Protein AF-A0A355EUR8-F1 (afdb_monomer)

Solvent-accessible surface area (backbone atoms only — not comparable to full-atom values): 4315 Å² total; per-residue (Å²): 139,68,79,45,79,54,98,94,42,44,24,31,73,44,80,48,73,42,97,91,33,72,43,79,42,71,76,37,72,65,69,87,86,56,97,70,87,84,76,64,63,79,65,38,45,79,44,66,51,71,93,53,95,83,58,80,88,78,78,94,72,133

pLDDT: mean 91.8, std 9.27, range [46.47, 97.44]

Secondary structure (DSSP, 8-state):
---EEETTEEEEEEEEEETTEEEEEEEEE--SS-SS----HHHHGGGT----TTS----S--

Foldseek 3Di:
DDWDDDPNFIFDWDWDADPNDIDIDGGQTPDPPDPDDDDDQVRCVVNPPHDDPPDDDD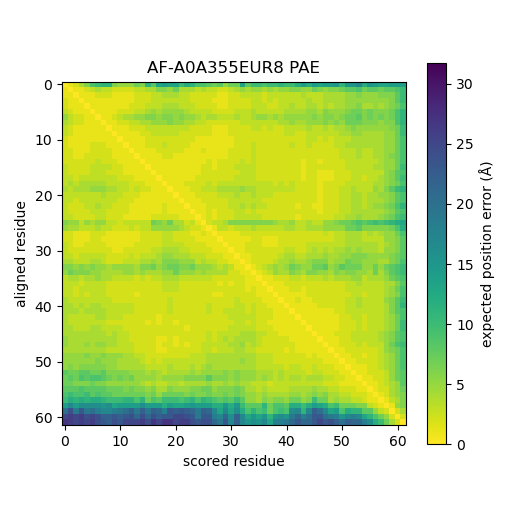DPDD

Radius of gyration: 13.58 Å; Cα contacts (8 Å, |Δi|>4): 61; chains: 1; bounding box: 33×25×35 Å

Mean predicted aligned error: 4.15 Å

Structure (mmCIF, N/CA/C/O backbone):
data_AF-A0A355EUR8-F1
#
_entry.id   AF-A0A355EUR8-F1
#
loop_
_atom_site.group_PDB
_atom_site.id
_atom_site.type_symbol
_atom_site.label_atom_id
_atom_site.label_alt_id
_atom_site.label_comp_id
_atom_site.label_asym_id
_atom_site.label_entity_id
_atom_site.label_seq_id
_atom_site.pdbx_PDB_ins_code
_atom_site.Cartn_x
_atom_site.Cartn_y
_atom_site.Cartn_z
_atom_site.occupancy
_atom_site.B_iso_or_equiv
_atom_site.auth_seq_id
_atom_site.auth_comp_id
_atom_site.auth_asym_id
_atom_site.auth_atom_id
_atom_site.pdbx_PDB_model_num
ATOM 1 N N . MET A 1 1 ? -2.520 -14.336 -8.912 1.00 74.94 1 MET A N 1
ATOM 2 C CA . MET A 1 1 ? -1.663 -13.132 -8.865 1.00 74.94 1 MET A CA 1
ATOM 3 C C . MET A 1 1 ? -0.920 -13.019 -10.185 1.00 74.94 1 MET A C 1
ATOM 5 O O . MET A 1 1 ? -0.309 -13.999 -10.593 1.00 74.94 1 MET A O 1
ATOM 9 N N . LYS A 1 2 ? -1.016 -11.879 -10.873 1.00 93.12 2 LYS A N 1
ATOM 10 C CA . LYS A 1 2 ? -0.306 -11.621 -12.133 1.00 93.12 2 LYS A CA 1
ATOM 11 C C . LYS A 1 2 ? 0.772 -10.576 -11.858 1.00 93.12 2 LYS A C 1
ATOM 13 O O . LYS A 1 2 ? 0.433 -9.465 -11.468 1.00 93.12 2 LYS A O 1
ATOM 18 N N . ILE A 1 3 ? 2.040 -10.945 -12.031 1.00 96.00 3 ILE A N 1
ATOM 19 C CA . ILE A 1 3 ? 3.176 -10.027 -11.877 1.00 96.00 3 ILE A CA 1
ATOM 20 C C . ILE A 1 3 ? 3.533 -9.474 -13.254 1.00 96.00 3 ILE A C 1
ATOM 22 O O . ILE A 1 3 ? 3.678 -10.234 -14.214 1.00 96.00 3 ILE A O 1
ATOM 26 N N . ARG A 1 4 ? 3.677 -8.154 -13.353 1.00 97.06 4 ARG A N 1
ATOM 27 C CA . ARG A 1 4 ? 4.112 -7.453 -14.560 1.00 97.06 4 ARG A CA 1
ATOM 28 C C . ARG A 1 4 ? 5.479 -6.828 -14.310 1.00 97.06 4 ARG A C 1
ATOM 30 O O . ARG A 1 4 ? 5.619 -5.989 -13.430 1.00 97.06 4 ARG A O 1
ATOM 37 N N . LEU A 1 5 ? 6.472 -7.205 -15.106 1.00 96.88 5 LEU A N 1
ATOM 38 C CA . LEU A 1 5 ? 7.795 -6.583 -15.073 1.00 96.88 5 LEU A CA 1
ATOM 39 C C . LEU A 1 5 ? 7.822 -5.403 -16.055 1.00 96.88 5 LEU A C 1
ATOM 41 O O . LEU A 1 5 ? 7.472 -5.574 -17.222 1.00 96.88 5 LEU A O 1
ATOM 45 N N . ALA A 1 6 ? 8.204 -4.211 -15.598 1.00 95.62 6 ALA A N 1
ATOM 46 C CA . ALA A 1 6 ? 8.438 -3.046 -16.458 1.00 95.62 6 ALA A CA 1
ATOM 47 C C . ALA A 1 6 ? 9.404 -2.069 -15.785 1.00 95.62 6 ALA A C 1
ATOM 49 O O . ALA A 1 6 ? 9.435 -1.991 -14.565 1.00 95.62 6 ALA A O 1
ATOM 50 N N . HIS A 1 7 ? 10.182 -1.314 -16.565 1.00 94.38 7 HIS A N 1
ATOM 51 C CA . HIS A 1 7 ? 11.102 -0.289 -16.040 1.00 94.38 7 HIS A CA 1
ATOM 52 C C . HIS A 1 7 ? 12.049 -0.795 -14.928 1.00 94.38 7 HIS A C 1
ATOM 54 O O . HIS A 1 7 ? 12.419 -0.045 -14.034 1.00 94.38 7 HIS A O 1
ATOM 60 N N . GLY A 1 8 ? 12.416 -2.082 -14.959 1.00 94.75 8 GLY A N 1
ATOM 61 C CA . GLY A 1 8 ? 13.259 -2.709 -13.934 1.00 94.75 8 GLY A CA 1
ATOM 62 C C . GLY A 1 8 ? 12.553 -3.057 -12.617 1.00 94.75 8 GLY A C 1
ATOM 63 O O . GLY A 1 8 ? 13.218 -3.508 -11.692 1.00 94.75 8 GLY A O 1
ATOM 64 N N . LEU A 1 9 ? 11.231 -2.890 -12.524 1.00 96.44 9 LEU A N 1
ATOM 65 C CA . LEU A 1 9 ? 10.440 -3.151 -11.321 1.00 96.44 9 LEU A CA 1
ATOM 66 C C . LEU A 1 9 ? 9.362 -4.213 -11.569 1.00 96.44 9 LEU A C 1
ATOM 68 O O . LEU A 1 9 ? 8.849 -4.372 -12.683 1.00 96.44 9 LEU A O 1
ATOM 72 N N . ALA A 1 10 ? 9.017 -4.941 -10.508 1.00 96.62 10 ALA A N 1
ATOM 73 C CA . ALA A 1 10 ? 7.895 -5.867 -10.490 1.00 96.62 10 ALA A CA 1
ATOM 74 C C . ALA A 1 10 ? 6.647 -5.154 -9.974 1.00 96.62 10 ALA A C 1
ATOM 76 O O . ALA A 1 10 ? 6.671 -4.548 -8.908 1.00 96.62 10 ALA A O 1
ATOM 77 N N . TYR A 1 11 ? 5.556 -5.254 -10.723 1.00 97.44 11 TYR A N 1
ATOM 78 C CA . TYR A 1 11 ? 4.279 -4.641 -10.392 1.00 97.44 11 TYR A CA 1
ATOM 79 C C . TYR A 1 11 ? 3.183 -5.689 -10.253 1.00 97.44 11 TYR A C 1
ATOM 81 O O . TYR A 1 11 ? 3.141 -6.668 -11.006 1.00 97.44 11 TYR A O 1
ATOM 89 N N . VAL A 1 12 ? 2.264 -5.447 -9.328 1.00 96.88 12 VAL A N 1
ATOM 90 C CA . VAL A 1 12 ? 1.046 -6.232 -9.130 1.00 96.88 12 VAL A CA 1
ATOM 91 C C . VAL A 1 12 ? -0.160 -5.308 -8.975 1.00 96.88 12 VAL A C 1
ATOM 93 O O . VAL A 1 12 ? -0.031 -4.132 -8.636 1.00 96.88 12 VAL A O 1
ATOM 96 N N . GLU A 1 13 ? -1.343 -5.854 -9.229 1.00 96.50 13 GLU A N 1
ATOM 97 C CA . GLU A 1 13 ? -2.605 -5.229 -8.839 1.00 96.50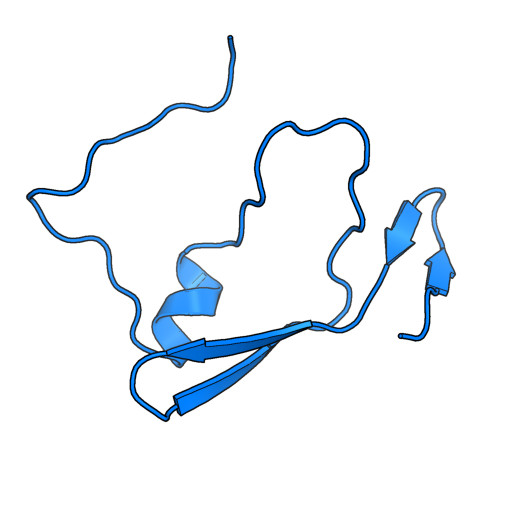 13 GLU A CA 1
ATOM 98 C C . GLU A 1 13 ? -2.961 -5.669 -7.413 1.00 96.50 13 GLU A C 1
ATOM 100 O O . GLU A 1 13 ? -2.880 -6.860 -7.093 1.00 96.50 13 GLU A O 1
ATOM 105 N N . VAL A 1 14 ? -3.347 -4.714 -6.565 1.00 96.19 14 VAL A N 1
ATOM 106 C CA . VAL A 1 14 ? -3.772 -4.966 -5.182 1.00 96.19 14 VAL A CA 1
ATOM 107 C C . VAL A 1 14 ? -5.201 -4.478 -4.998 1.00 96.19 14 VAL A C 1
ATOM 109 O O . VAL A 1 14 ? -5.514 -3.332 -5.305 1.00 96.19 14 VAL A O 1
ATOM 112 N N . VAL A 1 15 ? -6.065 -5.324 -4.439 1.00 96.38 15 VAL A N 1
ATOM 113 C CA . VAL A 1 15 ? -7.387 -4.905 -3.958 1.00 96.38 15 VAL A CA 1
ATOM 114 C C . VAL A 1 15 ? -7.308 -4.730 -2.447 1.00 96.38 15 VAL A C 1
ATOM 116 O O . VAL A 1 15 ? -7.129 -5.700 -1.713 1.00 96.38 15 VAL A O 1
ATOM 119 N N . LEU A 1 16 ? -7.443 -3.490 -1.982 1.00 96.06 16 LEU A N 1
ATOM 120 C CA . LEU A 1 16 ? -7.458 -3.147 -0.565 1.00 96.06 16 LEU A CA 1
ATOM 121 C C . LEU A 1 16 ? -8.903 -2.965 -0.105 1.00 96.06 16 LEU A C 1
ATOM 123 O O . LEU A 1 16 ? -9.649 -2.201 -0.708 1.00 96.06 16 LEU A O 1
ATOM 127 N N . THR A 1 17 ? -9.301 -3.654 0.965 1.00 97.12 17 THR A N 1
ATOM 128 C CA . THR A 1 17 ? -10.642 -3.523 1.555 1.00 97.12 17 THR A CA 1
ATOM 129 C C . THR A 1 17 ? -10.548 -2.957 2.965 1.00 97.12 17 THR A C 1
ATOM 131 O O . THR A 1 17 ? -9.880 -3.535 3.818 1.00 97.12 17 THR A O 1
ATOM 134 N N . PHE A 1 18 ? -11.260 -1.864 3.233 1.00 97.25 18 PHE A N 1
ATOM 135 C CA . PHE A 1 18 ? -11.379 -1.274 4.564 1.00 97.25 18 PHE A CA 1
ATOM 136 C C . PHE A 1 18 ? -12.841 -0.956 4.879 1.00 97.25 18 PHE A C 1
ATOM 138 O O . PHE A 1 18 ? -13.522 -0.256 4.128 1.00 97.25 18 PHE A O 1
ATOM 145 N N . ARG A 1 19 ? -13.341 -1.498 5.999 1.00 96.12 19 ARG A N 1
ATOM 146 C CA . ARG A 1 19 ? -14.737 -1.335 6.459 1.00 96.12 19 ARG A CA 1
ATOM 147 C C . ARG A 1 19 ? -15.776 -1.592 5.350 1.00 96.12 19 ARG A C 1
ATOM 149 O O . ARG A 1 19 ? -16.721 -0.830 5.182 1.00 96.12 19 ARG A O 1
ATOM 156 N N . GLY A 1 20 ? -15.572 -2.650 4.563 1.00 97.44 20 GLY A N 1
ATOM 157 C CA . GLY A 1 20 ? -16.475 -3.056 3.477 1.00 97.44 20 GLY A CA 1
ATOM 158 C C . GLY A 1 20 ? -16.362 -2.242 2.182 1.00 97.44 20 GLY A C 1
ATOM 159 O O . GLY A 1 20 ? -16.987 -2.606 1.190 1.00 97.44 20 GLY A O 1
ATOM 160 N N . ARG A 1 21 ? -15.548 -1.182 2.148 1.00 97.31 21 ARG A N 1
ATOM 161 C CA . ARG A 1 21 ? -15.215 -0.454 0.916 1.00 97.31 21 ARG A CA 1
ATOM 162 C C . ARG A 1 21 ? -13.938 -1.029 0.321 1.00 97.31 21 ARG A C 1
ATOM 164 O O . ARG A 1 21 ? -13.022 -1.358 1.067 1.00 97.31 21 ARG A O 1
ATOM 171 N N . SER A 1 22 ? -13.884 -1.146 -1.002 1.00 97.44 22 SER A N 1
ATOM 172 C CA . SER A 1 22 ? -12.725 -1.683 -1.721 1.00 97.44 22 SER A CA 1
ATOM 173 C C . SER A 1 22 ? -12.121 -0.638 -2.651 1.00 97.44 22 SER A C 1
ATOM 175 O O . SER A 1 22 ? -12.856 0.113 -3.288 1.00 97.44 22 SER A O 1
ATOM 177 N N . LEU A 1 23 ? -10.796 -0.632 -2.753 1.00 96.44 23 LEU A N 1
ATOM 178 C CA . LEU A 1 23 ? -10.011 0.190 -3.667 1.00 96.44 23 LEU A CA 1
ATOM 179 C C . LEU A 1 23 ? 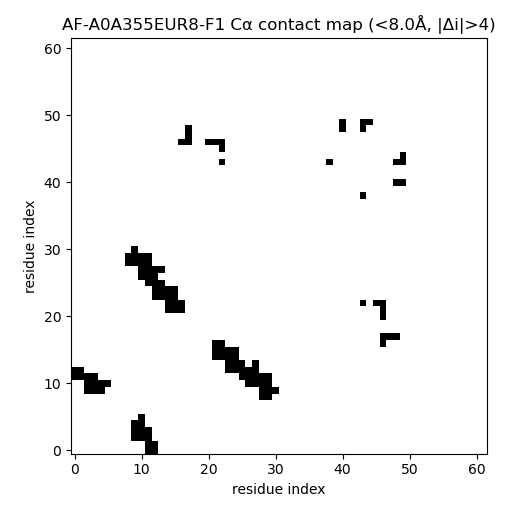-9.061 -0.712 -4.458 1.00 96.44 23 LEU A C 1
ATOM 181 O O . LEU A 1 23 ? -8.339 -1.520 -3.873 1.00 96.44 23 LEU A O 1
ATOM 185 N N . CYS A 1 24 ? -9.056 -0.566 -5.782 1.00 96.25 24 CYS A N 1
ATOM 186 C CA . CYS A 1 24 ? -8.077 -1.222 -6.639 1.00 96.25 24 CYS A CA 1
ATOM 187 C C . CYS A 1 24 ? -6.863 -0.304 -6.825 1.00 96.25 24 CYS A C 1
ATOM 189 O O . CYS A 1 24 ? -6.976 0.786 -7.384 1.00 96.25 24 CYS A O 1
ATOM 191 N N . LEU A 1 25 ? -5.705 -0.749 -6.345 1.00 94.94 25 LEU A N 1
ATOM 192 C CA . LEU A 1 25 ? -4.420 -0.081 -6.491 1.00 94.94 25 LEU A CA 1
ATOM 193 C C . LEU A 1 25 ? -3.654 -0.739 -7.644 1.00 94.94 25 LEU A C 1
ATOM 195 O O . LEU A 1 25 ? -3.054 -1.809 -7.497 1.00 94.94 25 LEU A O 1
ATOM 199 N N . GLY A 1 26 ? -3.702 -0.089 -8.806 1.00 88.19 26 GLY A N 1
ATOM 200 C CA . GLY A 1 26 ? -2.922 -0.479 -9.976 1.00 88.19 26 GLY A CA 1
ATOM 201 C C . GLY A 1 26 ? -1.440 -0.148 -9.809 1.00 88.19 26 GLY A C 1
ATOM 202 O O . GLY A 1 26 ? -1.083 0.783 -9.090 1.00 88.19 26 GLY A O 1
ATOM 203 N N . ASP A 1 27 ? -0.588 -0.907 -10.498 1.00 89.81 27 ASP A N 1
ATOM 204 C CA . ASP A 1 27 ? 0.858 -0.675 -10.570 1.00 89.81 27 ASP A CA 1
ATOM 205 C C . ASP A 1 27 ? 1.537 -0.523 -9.197 1.00 89.81 27 ASP A C 1
ATOM 207 O O . ASP A 1 27 ? 2.418 0.314 -8.996 1.00 89.81 27 ASP A O 1
ATOM 211 N N . THR A 1 28 ? 1.159 -1.385 -8.249 1.00 95.44 28 THR A N 1
ATOM 212 C CA . THR A 1 28 ? 1.821 -1.477 -6.943 1.00 95.44 28 THR A CA 1
ATOM 213 C C . THR A 1 28 ? 3.150 -2.206 -7.097 1.00 95.44 28 THR A C 1
ATOM 215 O O . THR A 1 28 ? 3.181 -3.312 -7.638 1.00 95.44 28 THR A O 1
ATOM 218 N N . VAL A 1 29 ? 4.244 -1.612 -6.614 1.00 96.56 29 VAL A N 1
ATOM 219 C CA . VAL A 1 29 ? 5.563 -2.256 -6.633 1.00 96.56 29 VAL A CA 1
ATOM 220 C C . VAL A 1 29 ? 5.566 -3.450 -5.679 1.00 96.56 29 VAL A C 1
ATOM 222 O O . VAL A 1 29 ? 5.239 -3.322 -4.501 1.00 96.56 29 VAL A O 1
ATOM 225 N N . LEU A 1 30 ? 5.955 -4.614 -6.194 1.00 95.50 30 LEU A N 1
ATOM 226 C CA . LEU A 1 30 ? 6.274 -5.785 -5.392 1.00 95.50 30 LEU A CA 1
ATOM 227 C C . LEU A 1 30 ? 7.718 -5.646 -4.901 1.00 95.50 30 LEU A C 1
ATOM 229 O O . LEU A 1 30 ? 8.657 -6.039 -5.593 1.00 95.50 30 LEU A O 1
ATOM 233 N N . ASP A 1 31 ? 7.874 -5.043 -3.727 1.00 94.00 31 ASP A N 1
ATOM 234 C CA . ASP A 1 31 ? 9.167 -4.837 -3.080 1.00 94.00 31 ASP A CA 1
ATOM 235 C C . ASP A 1 31 ? 9.500 -6.022 -2.161 1.00 94.00 31 ASP A C 1
ATOM 237 O O . ASP A 1 31 ? 8.804 -6.281 -1.181 1.00 94.00 31 ASP A O 1
ATOM 241 N N . THR A 1 32 ? 10.551 -6.776 -2.495 1.00 92.31 32 THR A N 1
ATOM 242 C CA . THR A 1 32 ? 11.060 -7.881 -1.662 1.00 92.31 32 THR A CA 1
ATOM 243 C C . THR A 1 32 ? 12.182 -7.446 -0.716 1.00 92.31 32 THR A C 1
ATOM 245 O O . THR A 1 32 ? 12.692 -8.276 0.034 1.00 92.31 32 THR A O 1
ATOM 248 N N . GLY A 1 33 ? 12.626 -6.187 -0.795 1.00 92.19 33 GLY A N 1
ATOM 249 C CA . GLY A 1 33 ? 13.682 -5.609 0.037 1.00 92.19 33 GLY A CA 1
ATOM 250 C C . GLY A 1 33 ? 13.163 -4.864 1.270 1.00 92.19 33 GLY A C 1
ATOM 251 O O . GLY A 1 33 ? 13.964 -4.508 2.134 1.00 92.19 33 GLY A O 1
ATOM 252 N N . SER A 1 34 ? 11.852 -4.641 1.38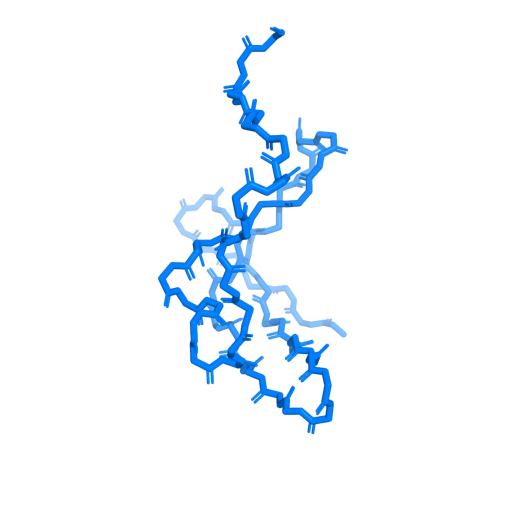1 1.00 89.25 34 SER A N 1
ATOM 253 C CA . SER A 1 34 ? 11.231 -3.992 2.535 1.00 89.25 34 SER A CA 1
ATOM 254 C C . SER A 1 34 ? 10.768 -5.005 3.592 1.00 89.25 34 SER A C 1
ATOM 256 O O . SER A 1 34 ? 10.334 -6.115 3.290 1.00 89.25 34 SER A O 1
ATOM 258 N N . SER A 1 35 ? 10.833 -4.616 4.870 1.00 91.19 35 SER A N 1
ATOM 259 C CA . SER A 1 35 ? 10.267 -5.392 5.989 1.00 91.19 35 SER A CA 1
ATOM 260 C C . SER A 1 35 ? 8.779 -5.112 6.223 1.00 91.19 35 SER A C 1
ATOM 262 O O . SER A 1 35 ? 8.130 -5.796 7.014 1.00 91.19 35 SER A O 1
ATOM 264 N N . SER A 1 36 ? 8.238 -4.098 5.551 1.00 90.94 36 SER A N 1
ATOM 265 C CA . SER A 1 36 ? 6.864 -3.633 5.686 1.00 90.94 36 SER A CA 1
ATOM 266 C C . SER A 1 36 ? 6.266 -3.275 4.326 1.00 90.94 36 SER A C 1
ATOM 268 O O . SER A 1 36 ? 6.971 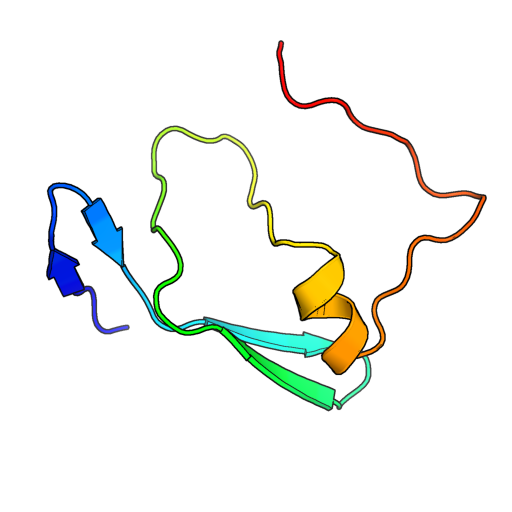-3.100 3.329 1.00 90.94 36 SER A O 1
ATOM 270 N N . THR A 1 37 ? 4.940 -3.167 4.286 1.00 92.31 37 THR A N 1
ATOM 271 C CA . THR A 1 37 ? 4.195 -2.686 3.120 1.00 92.31 37 THR A CA 1
ATOM 272 C C . THR A 1 37 ? 3.728 -1.265 3.385 1.00 92.31 37 THR A C 1
ATOM 274 O O . THR A 1 37 ? 3.079 -1.006 4.396 1.00 92.31 37 THR A O 1
ATOM 277 N N . ILE A 1 38 ? 4.041 -0.350 2.469 1.00 92.75 38 ILE A N 1
ATOM 278 C CA . ILE A 1 38 ? 3.672 1.062 2.572 1.00 92.75 38 ILE A CA 1
ATOM 279 C C . ILE A 1 38 ? 2.803 1.421 1.368 1.00 92.75 38 ILE A C 1
ATOM 281 O O . ILE A 1 38 ? 3.183 1.182 0.223 1.00 92.75 38 ILE A O 1
ATOM 285 N N . PHE A 1 39 ? 1.647 2.025 1.634 1.00 94.00 39 PHE A N 1
ATOM 286 C CA . PHE A 1 39 ? 0.787 2.626 0.618 1.00 94.00 39 PHE A CA 1
ATOM 287 C C . PHE A 1 39 ? 0.728 4.142 0.813 1.00 94.00 39 PHE A C 1
ATOM 289 O O . PHE A 1 39 ? 0.862 4.642 1.928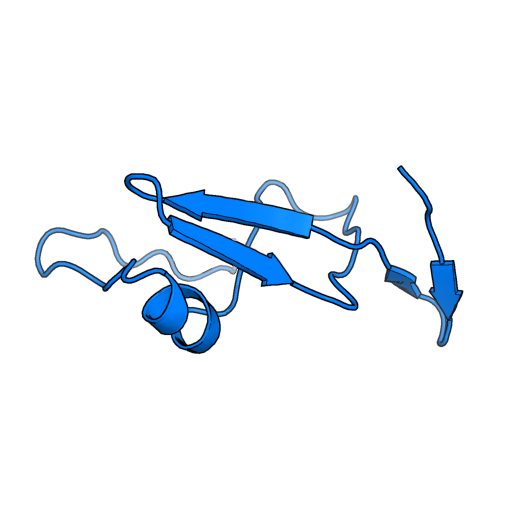 1.00 94.00 39 PHE A O 1
ATOM 296 N N . SER A 1 40 ? 0.503 4.878 -0.276 1.00 92.00 40 SER A N 1
ATOM 297 C CA . SER A 1 40 ? 0.262 6.324 -0.219 1.00 92.00 40 SER A CA 1
ATOM 298 C C . SER A 1 40 ? -1.009 6.622 0.582 1.00 92.00 40 SER A C 1
ATOM 300 O O . SER A 1 40 ? -2.080 6.127 0.231 1.00 92.00 40 SER A O 1
ATOM 302 N N . ALA A 1 41 ? -0.899 7.456 1.621 1.00 91.38 41 ALA A N 1
ATOM 303 C CA . ALA A 1 41 ? -2.038 7.865 2.442 1.00 91.38 41 ALA A CA 1
ATOM 304 C C . ALA A 1 41 ? -3.144 8.526 1.603 1.00 91.38 41 ALA A C 1
ATOM 306 O O . ALA A 1 41 ? -4.312 8.189 1.779 1.00 91.38 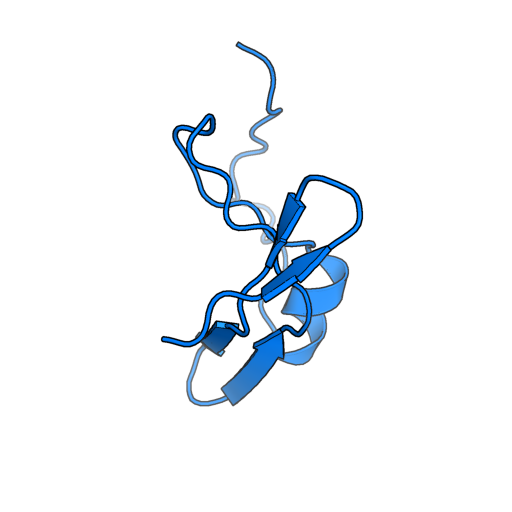41 ALA A O 1
ATOM 307 N N . ASP A 1 42 ? -2.775 9.365 0.629 1.00 93.19 42 ASP A N 1
ATOM 308 C CA . ASP A 1 42 ? -3.719 10.053 -0.262 1.00 93.19 42 ASP A CA 1
ATOM 309 C C . ASP A 1 42 ? -4.621 9.075 -1.022 1.00 93.19 42 ASP A C 1
ATOM 311 O O . ASP A 1 42 ? -5.818 9.312 -1.165 1.00 93.19 42 ASP A O 1
ATOM 315 N N . ARG A 1 43 ? -4.069 7.934 -1.459 1.00 94.81 43 ARG A N 1
ATOM 316 C CA . ARG A 1 43 ? -4.858 6.872 -2.101 1.00 94.81 43 ARG A CA 1
ATOM 317 C C . ARG A 1 43 ? -5.813 6.204 -1.124 1.00 94.81 43 ARG A C 1
ATOM 319 O O . ARG A 1 43 ? -6.946 5.896 -1.479 1.00 94.81 43 ARG A O 1
ATOM 326 N N . LEU A 1 44 ? -5.377 5.971 0.111 1.00 95.06 44 LEU A N 1
ATOM 327 C CA . LEU A 1 44 ? -6.198 5.276 1.101 1.00 95.06 44 LEU A CA 1
ATOM 328 C C . LEU A 1 44 ? -7.365 6.133 1.626 1.00 95.06 44 LEU A C 1
ATOM 330 O O . LEU A 1 44 ? -8.360 5.572 2.099 1.00 95.06 44 LEU A O 1
ATOM 334 N N . LEU A 1 45 ? -7.306 7.462 1.466 1.00 95.38 45 LEU A N 1
ATOM 335 C CA . LEU A 1 45 ? -8.441 8.352 1.737 1.00 95.38 45 LEU A CA 1
ATOM 336 C C . LEU A 1 45 ? -9.686 7.952 0.925 1.00 95.38 45 LEU A C 1
ATOM 338 O O . LEU A 1 45 ? -10.804 8.069 1.428 1.00 95.38 45 LEU A O 1
ATOM 342 N N . GLU A 1 46 ? -9.512 7.412 -0.288 1.00 94.88 46 GLU A N 1
ATOM 343 C CA . GLU A 1 46 ? -10.609 6.980 -1.172 1.00 94.88 46 GLU A CA 1
ATOM 344 C C . GLU A 1 46 ? -11.451 5.848 -0.547 1.00 94.88 46 GLU A C 1
ATOM 346 O O . GLU A 1 46 ? -12.670 5.787 -0.719 1.00 94.88 46 GLU A O 1
ATOM 351 N N . VAL A 1 47 ? -10.821 4.979 0.252 1.00 96.75 47 VAL A N 1
ATOM 352 C CA . VAL A 1 47 ? -11.492 3.913 1.020 1.00 96.75 47 VAL A CA 1
ATOM 353 C C . VAL A 1 47 ? -11.762 4.331 2.477 1.00 96.75 47 VAL A C 1
ATOM 355 O O . VAL A 1 47 ? -12.269 3.552 3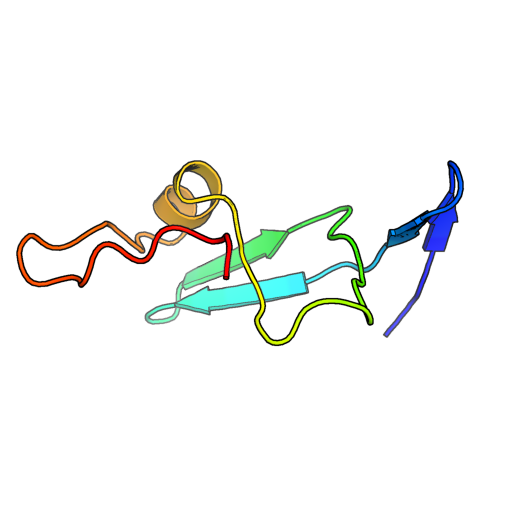.289 1.00 96.75 47 VAL A O 1
ATOM 358 N N . GLY A 1 48 ? -11.460 5.592 2.800 1.00 96.12 48 GLY A N 1
ATOM 359 C CA . GLY A 1 48 ? -11.621 6.268 4.084 1.00 96.12 48 GLY A CA 1
ATOM 360 C C . GLY A 1 48 ? -10.793 5.692 5.223 1.00 96.12 48 GLY A C 1
ATOM 361 O O . GLY A 1 48 ? -11.272 5.664 6.356 1.00 96.12 48 GLY A O 1
ATOM 362 N N . VAL A 1 49 ? -9.578 5.239 4.917 1.00 95.69 49 VAL A N 1
ATOM 363 C CA . VAL A 1 49 ? -8.499 5.195 5.907 1.00 95.69 49 VAL A CA 1
ATOM 364 C C . VAL A 1 49 ? -7.967 6.619 6.024 1.00 95.69 49 VAL A C 1
ATOM 366 O O . VAL A 1 49 ? -7.581 7.214 5.022 1.00 95.69 49 VAL A O 1
ATOM 369 N N . VAL A 1 50 ? -7.982 7.169 7.232 1.00 94.81 50 VAL A N 1
ATOM 370 C CA . VAL A 1 50 ? -7.519 8.528 7.527 1.00 94.81 50 VAL A CA 1
ATOM 371 C C . VAL A 1 50 ? -6.535 8.460 8.694 1.00 94.81 50 VAL A C 1
ATOM 373 O O . VAL A 1 50 ? -6.733 7.611 9.560 1.00 94.81 50 VAL A O 1
ATOM 376 N N . PRO A 1 51 ? -5.501 9.317 8.742 1.00 91.62 51 PRO A N 1
ATOM 377 C CA . PRO A 1 51 ? -4.647 9.411 9.918 1.00 91.62 51 PRO A CA 1
ATOM 378 C C . PRO A 1 51 ? -5.458 9.864 11.135 1.00 91.62 51 PRO A C 1
ATOM 380 O O . PRO A 1 51 ? -6.186 10.860 11.069 1.00 91.62 51 PRO A O 1
ATO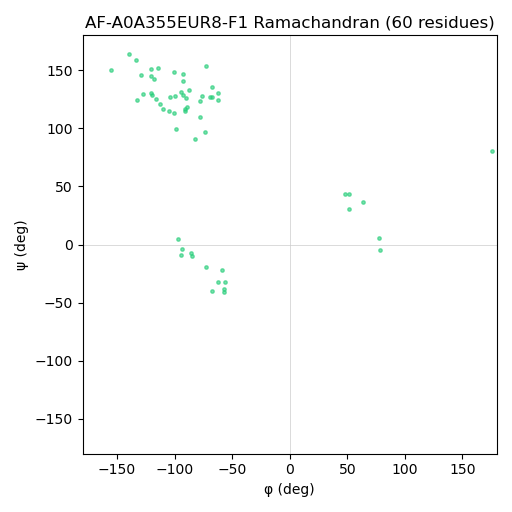M 383 N N . GLU A 1 52 ? -5.317 9.152 12.243 1.00 93.94 52 GLU A N 1
ATOM 384 C CA . GLU A 1 52 ? -5.920 9.501 13.523 1.00 93.94 52 GLU A CA 1
ATOM 385 C C . GLU A 1 52 ? -4.874 10.177 14.432 1.00 93.94 52 GLU A C 1
ATOM 387 O O . GLU A 1 52 ? -3.691 9.847 14.367 1.00 93.94 52 GLU A O 1
ATOM 392 N N . PRO A 1 53 ? -5.255 11.119 15.319 1.00 93.75 53 PRO A N 1
ATOM 393 C CA . PRO A 1 53 ? -4.292 11.814 16.185 1.00 93.75 53 PRO A CA 1
ATOM 394 C C . PRO A 1 53 ? -3.483 10.895 17.111 1.00 93.75 53 PRO A C 1
ATOM 396 O O . PRO A 1 53 ? -2.426 11.288 17.599 1.00 93.75 53 PRO A O 1
ATOM 399 N N . SER A 1 54 ? -4.001 9.698 17.389 1.00 95.56 54 SER A N 1
ATOM 400 C CA . SER A 1 54 ? -3.341 8.666 18.188 1.00 95.56 54 SER A CA 1
ATOM 401 C C . SER A 1 54 ? -2.390 7.777 17.387 1.00 95.56 54 SER A C 1
ATOM 403 O O . SER A 1 54 ? -1.711 6.945 17.990 1.00 95.56 54 SER A O 1
ATOM 405 N N . ASP A 1 55 ? -2.349 7.909 16.060 1.00 91.75 55 ASP A N 1
ATOM 406 C CA . ASP A 1 55 ? -1.475 7.093 15.228 1.00 91.75 55 ASP A CA 1
ATOM 407 C C . ASP A 1 55 ? -0.010 7.441 15.488 1.00 91.75 55 ASP A C 1
ATOM 409 O O . ASP A 1 55 ? 0.394 8.605 15.561 1.00 91.75 55 ASP A O 1
ATOM 413 N N . ALA A 1 56 ? 0.813 6.403 15.615 1.00 90.19 56 ALA A N 1
ATOM 414 C CA . ALA A 1 56 ? 2.248 6.580 15.729 1.00 90.19 56 ALA A CA 1
ATOM 415 C C . ALA A 1 56 ? 2.815 7.075 14.393 1.00 90.19 56 ALA A C 1
ATOM 417 O O . ALA A 1 56 ? 2.630 6.445 13.350 1.00 90.19 56 ALA A O 1
ATOM 418 N N . ILE A 1 57 ? 3.568 8.175 14.431 1.00 88.38 57 ILE A N 1
ATOM 419 C CA . ILE A 1 57 ? 4.353 8.612 13.277 1.00 88.38 57 ILE A CA 1
ATOM 420 C C . ILE A 1 57 ? 5.602 7.735 13.211 1.00 88.38 57 ILE A C 1
ATOM 422 O O . ILE A 1 57 ? 6.502 7.854 14.042 1.00 88.38 57 ILE A O 1
ATOM 426 N N . VAL A 1 58 ? 5.653 6.859 12.210 1.00 81.06 58 VAL A N 1
ATOM 427 C CA . VAL A 1 58 ? 6.825 6.030 11.924 1.00 81.06 58 VAL A CA 1
ATOM 428 C C . VAL A 1 58 ? 7.528 6.600 10.698 1.00 81.06 58 VAL A C 1
ATOM 430 O O . VAL A 1 58 ? 6.973 6.609 9.601 1.00 81.06 58 VAL A O 1
ATOM 433 N N . VAL A 1 59 ? 8.753 7.091 10.879 1.00 75.81 59 VAL A N 1
ATOM 434 C CA . VAL A 1 59 ? 9.595 7.562 9.772 1.00 75.81 59 VAL A CA 1
ATOM 435 C C . VAL A 1 59 ? 10.403 6.374 9.257 1.00 75.81 59 VAL A C 1
ATOM 437 O O . VAL A 1 59 ? 11.164 5.766 10.004 1.00 75.81 59 VAL A O 1
ATOM 440 N N . GLY A 1 60 ? 10.207 6.005 7.990 1.00 64.81 60 GLY A N 1
ATOM 441 C CA . GLY A 1 60 ? 10.908 4.884 7.367 1.00 64.81 60 GLY A CA 1
ATOM 442 C C . GLY A 1 60 ? 12.365 5.229 7.072 1.00 64.81 60 GLY A C 1
ATOM 443 O O . GLY A 1 60 ? 12.655 5.832 6.042 1.00 64.81 60 GLY A O 1
ATOM 444 N N . GLY A 1 61 ? 13.276 4.844 7.961 1.00 58.00 61 GLY A N 1
ATOM 445 C CA . GLY A 1 61 ? 14.709 4.988 7.734 1.00 58.00 61 GLY A CA 1
ATOM 446 C C . GLY A 1 61 ? 15.518 4.578 8.951 1.00 58.00 61 GLY A C 1
ATOM 447 O O . GLY A 1 61 ? 15.965 5.457 9.668 1.00 58.00 61 GLY A O 1
ATOM 448 N N . HIS A 1 62 ? 15.717 3.267 9.117 1.00 46.47 62 HIS A N 1
ATOM 449 C CA . HIS A 1 62 ? 16.469 2.631 10.209 1.00 46.47 62 HIS A CA 1
ATOM 450 C C . HIS A 1 62 ? 15.934 2.863 11.631 1.00 46.47 62 HIS A C 1
ATOM 452 O O . HIS A 1 62 ? 15.807 4.018 12.083 1.00 46.47 62 HIS A O 1
#

Sequence (62 aa):
MKIRLAHGLAYVEVVLTFRGRSLCLGDTVLDTGSSSTIFSADRLLEVGVVPEPSDAIVVGGH

Nearest PDB structures (foldseek):
  4u1e-assembly1_G  TM=3.267E-01  e=3.864E+00  Saccharomyces cerevisiae S288C